Protein AF-A0A318U416-F1 (afdb_monomer_lite)

Sequence (179 aa):
MPEDRDRLELDLYCGEIAPDLIARGFDYAREMAQVWGLFPVFGQSRGIDRGEVLAPTVARGSERLVRIGAWRFGTRLVVLRADYAKDHATWAEPMLAGIFGTLAAQDVAADPVRTALASWPLATDGTALSGDLPKNWQLHSADAAPGAAAAIRLFTDRNDPDGNSAVTVVWRRTDPVEA

Secondary structure (DSSP, 8-state):
--GGGGTEEEEEEEEE--TTSPPPHHHHHHHHHHHTT---SEEEEETTTEEEEEEEEEETTEEEEEEEEEEEETTEEEEEEEEEEGGGHHHHHHHHHHHHHH------SS-HHHHTEEEEE--SSS---EEEEETTEEEEEEE--TT-SEEEEEEEETT-TT---EEEEEEE-------

Radius of gyration: 20.37 Å; chains: 1; bounding box: 46×48×62 Å

pLDDT: mean 83.0, std 11.13, range [51.06, 96.88]

Structure (mmCIF, N/CA/C/O backbone):
data_AF-A0A318U416-F1
#
_entry.id   AF-A0A318U416-F1
#
loop_
_atom_site.group_PDB
_atom_site.id
_atom_site.type_symbol
_atom_site.label_atom_id
_atom_site.label_alt_id
_atom_site.label_comp_id
_atom_site.label_asym_id
_atom_site.label_entity_id
_atom_site.label_seq_id
_atom_site.pdbx_PDB_ins_code
_atom_site.Cartn_x
_atom_site.Cartn_y
_atom_site.Cartn_z
_atom_site.occupancy
_atom_site.B_iso_or_equiv
_atom_site.auth_seq_id
_atom_site.auth_comp_id
_atom_site.auth_asym_id
_atom_site.auth_atom_id
_atom_site.pdbx_PDB_model_num
ATOM 1 N N . MET A 1 1 ? 16.302 -9.041 -31.068 1.00 51.06 1 MET A N 1
ATOM 2 C CA . MET A 1 1 ? 15.254 -8.624 -30.108 1.00 51.06 1 MET A CA 1
ATOM 3 C C . MET A 1 1 ? 14.876 -7.203 -30.486 1.00 51.06 1 MET A C 1
ATOM 5 O O . MET A 1 1 ? 15.809 -6.465 -30.772 1.00 51.06 1 MET A O 1
ATOM 9 N N . PRO A 1 2 ? 13.592 -6.825 -30.601 1.00 54.06 2 PRO A N 1
ATOM 10 C CA . PRO A 1 2 ? 13.249 -5.455 -30.977 1.00 54.06 2 PRO A CA 1
ATOM 11 C C . PRO A 1 2 ? 13.722 -4.493 -29.880 1.00 54.06 2 PRO A C 1
ATOM 13 O O . PRO A 1 2 ? 13.332 -4.668 -28.729 1.00 54.06 2 PRO A O 1
ATOM 16 N N . GLU A 1 3 ? 14.546 -3.505 -30.237 1.00 56.03 3 GLU A N 1
ATOM 17 C CA . GLU A 1 3 ? 15.127 -2.502 -29.322 1.00 56.03 3 GLU A CA 1
ATOM 18 C C . GLU A 1 3 ? 14.057 -1.705 -28.552 1.00 56.03 3 GLU A C 1
ATOM 20 O O . GLU A 1 3 ? 14.294 -1.241 -27.440 1.00 56.03 3 GLU A O 1
ATOM 25 N N . ASP A 1 4 ? 12.842 -1.600 -29.100 1.00 56.03 4 ASP A N 1
ATOM 26 C CA . ASP A 1 4 ? 11.721 -0.913 -28.453 1.00 56.03 4 ASP A CA 1
ATOM 27 C C . ASP A 1 4 ? 11.149 -1.674 -27.243 1.00 56.03 4 ASP A C 1
ATOM 29 O O . ASP A 1 4 ? 10.589 -1.043 -26.346 1.00 56.03 4 ASP A O 1
ATOM 33 N N . ARG A 1 5 ? 11.321 -3.007 -27.165 1.00 56.25 5 ARG A N 1
ATOM 34 C CA . ARG A 1 5 ? 10.859 -3.807 -26.012 1.00 56.25 5 ARG A CA 1
ATOM 35 C C . ARG A 1 5 ? 11.602 -3.431 -24.726 1.00 56.25 5 ARG A C 1
ATOM 37 O O . ARG A 1 5 ? 11.047 -3.570 -23.643 1.00 56.25 5 ARG A O 1
ATOM 44 N N . ASP A 1 6 ? 12.835 -2.943 -24.833 1.00 64.94 6 ASP A N 1
ATOM 45 C CA . ASP A 1 6 ? 13.669 -2.653 -23.664 1.00 64.94 6 ASP A CA 1
ATOM 46 C C . ASP A 1 6 ? 13.374 -1.276 -23.033 1.00 64.94 6 ASP A C 1
ATOM 48 O O . ASP A 1 6 ? 13.894 -0.966 -21.956 1.00 64.94 6 ASP A O 1
ATOM 52 N N . ARG A 1 7 ? 12.506 -0.456 -23.649 1.00 81.69 7 ARG A N 1
ATOM 53 C CA . ARG A 1 7 ? 12.228 0.918 -23.195 1.00 81.69 7 ARG A CA 1
ATOM 54 C C . ARG A 1 7 ? 11.198 1.005 -22.076 1.00 81.69 7 ARG A C 1
ATOM 56 O O . ARG A 1 7 ? 11.415 1.744 -21.119 1.00 81.69 7 ARG A O 1
ATOM 63 N N . LEU A 1 8 ? 10.098 0.265 -22.197 1.00 89.19 8 LEU A N 1
ATOM 64 C CA . LEU A 1 8 ? 9.011 0.222 -21.221 1.00 89.19 8 LEU A CA 1
ATOM 65 C C . LEU A 1 8 ? 8.268 -1.113 -21.321 1.00 89.19 8 LEU A C 1
ATOM 67 O O . LEU A 1 8 ? 7.824 -1.508 -22.396 1.00 89.19 8 LEU A O 1
ATOM 71 N N . GLU A 1 9 ? 8.071 -1.747 -20.175 1.00 91.19 9 GLU A N 1
ATOM 72 C CA . GLU A 1 9 ? 7.246 -2.932 -19.983 1.00 91.19 9 GLU A CA 1
ATOM 73 C C . GLU A 1 9 ? 6.130 -2.604 -18.985 1.00 91.19 9 GLU A C 1
ATOM 75 O O . GLU A 1 9 ? 6.357 -1.922 -17.983 1.00 91.19 9 GLU A O 1
ATOM 80 N N . LEU A 1 10 ? 4.909 -3.044 -19.294 1.00 92.56 10 LEU A N 1
ATOM 81 C CA . LEU A 1 10 ? 3.729 -2.870 -18.453 1.00 92.56 10 LEU A CA 1
ATOM 82 C C . LEU A 1 10 ? 3.128 -4.241 -18.161 1.00 92.56 10 LEU A C 1
ATOM 84 O O . LEU A 1 10 ? 2.697 -4.925 -19.087 1.00 92.56 10 LEU A O 1
ATOM 88 N N . ASP A 1 11 ? 3.024 -4.587 -16.883 1.00 93.81 11 ASP A N 1
ATOM 89 C CA . ASP A 1 11 ? 2.370 -5.807 -16.422 1.00 93.81 11 ASP A CA 1
ATOM 90 C C . ASP A 1 11 ? 1.149 -5.459 -15.569 1.00 93.81 11 ASP A C 1
ATOM 92 O O . ASP A 1 11 ? 1.245 -4.677 -14.619 1.00 93.81 11 ASP A O 1
ATOM 96 N N . LEU A 1 12 ? 0.008 -6.078 -15.872 1.00 93.62 12 LEU A N 1
ATOM 97 C CA . LEU A 1 12 ? -1.222 -5.933 -15.100 1.00 93.62 12 LEU A CA 1
ATOM 98 C C . LEU A 1 12 ? -1.540 -7.239 -14.371 1.00 93.62 12 LEU A C 1
ATOM 100 O O . LEU A 1 12 ? -1.716 -8.283 -14.998 1.00 93.62 12 LEU A O 1
ATOM 104 N N . TYR A 1 13 ? -1.678 -7.156 -13.054 1.00 93.69 13 TYR A N 1
ATOM 105 C CA . TYR A 1 13 ? -2.057 -8.263 -12.188 1.00 93.69 13 TYR A CA 1
ATOM 106 C C . TYR A 1 13 ? -3.410 -7.963 -11.552 1.00 93.69 13 TYR A C 1
ATOM 108 O O . TYR A 1 13 ? -3.639 -6.863 -11.049 1.00 93.69 13 TYR A O 1
ATOM 116 N N . CYS A 1 14 ? -4.299 -8.950 -11.545 1.00 92.25 14 CYS A N 1
ATOM 117 C CA . CYS A 1 14 ? -5.610 -8.854 -10.915 1.00 92.25 14 CYS A CA 1
ATOM 118 C C . CYS A 1 14 ? -5.774 -10.011 -9.931 1.00 92.25 14 CYS A C 1
ATOM 120 O O . CYS A 1 14 ? -5.449 -11.152 -10.258 1.00 92.25 14 CYS A O 1
ATOM 122 N N . GLY A 1 15 ? -6.301 -9.722 -8.747 1.00 89.25 15 GLY A N 1
ATOM 123 C CA . GLY A 1 15 ? -6.565 -10.713 -7.712 1.00 89.25 15 GLY A CA 1
ATOM 124 C C . GLY A 1 15 ? -7.760 -10.338 -6.846 1.00 89.25 15 GLY A C 1
ATOM 125 O O . GLY A 1 15 ? -8.359 -9.273 -7.008 1.00 89.25 15 GLY A O 1
ATOM 126 N N . GLU A 1 16 ? -8.096 -11.221 -5.913 1.00 87.75 16 GLU A N 1
ATOM 127 C CA . GLU A 1 16 ? -9.111 -10.982 -4.890 1.00 87.75 16 GLU A CA 1
ATOM 128 C C . GLU A 1 16 ? -8.469 -11.056 -3.504 1.00 87.75 16 GLU A C 1
ATOM 130 O O . GLU A 1 16 ? -7.601 -11.892 -3.253 1.00 87.75 16 GLU A O 1
ATOM 135 N N . ILE A 1 17 ? -8.877 -10.153 -2.616 1.00 80.75 17 ILE A N 1
ATOM 136 C CA . ILE A 1 17 ? -8.402 -10.056 -1.238 1.00 80.75 17 ILE A CA 1
ATOM 137 C C . ILE A 1 17 ? -9.503 -10.483 -0.271 1.00 80.75 17 ILE A C 1
ATOM 139 O O . ILE A 1 17 ? -10.686 -10.188 -0.470 1.00 80.75 17 ILE A O 1
ATOM 143 N N . ALA A 1 18 ? -9.101 -11.158 0.805 1.00 77.25 18 ALA A N 1
ATOM 144 C CA . ALA A 1 18 ? -9.997 -11.451 1.910 1.00 77.25 18 ALA A CA 1
ATOM 145 C C . ALA A 1 18 ? -10.402 -10.133 2.603 1.00 77.25 18 ALA A C 1
ATOM 147 O O . ALA A 1 18 ? -9.518 -9.345 2.949 1.00 77.25 18 ALA A O 1
ATOM 148 N N . PRO A 1 19 ? -11.703 -9.884 2.846 1.00 67.25 19 PRO A N 1
ATOM 149 C CA . PRO A 1 19 ? -12.165 -8.667 3.515 1.00 67.25 19 PRO A CA 1
ATOM 150 C C . PRO A 1 19 ? -11.616 -8.478 4.932 1.00 67.25 19 PRO A C 1
ATOM 152 O O . PRO A 1 19 ? -11.616 -7.360 5.418 1.00 67.25 19 PRO A O 1
ATOM 155 N N . ASP A 1 20 ? -11.145 -9.534 5.593 1.00 64.00 20 ASP A N 1
ATOM 156 C CA . ASP A 1 20 ? -10.585 -9.438 6.948 1.00 64.00 20 ASP A CA 1
ATOM 157 C C . ASP A 1 20 ? -9.084 -9.081 6.945 1.00 64.00 20 ASP A C 1
ATOM 159 O O . ASP A 1 20 ? -8.518 -8.760 7.987 1.00 64.00 20 ASP A O 1
ATOM 163 N N . LEU A 1 21 ? -8.435 -9.093 5.771 1.00 66.88 21 LEU A N 1
ATOM 164 C CA . LEU A 1 21 ? -7.002 -8.829 5.571 1.00 66.88 21 LEU A CA 1
ATOM 165 C C . LEU A 1 21 ? -6.793 -7.646 4.615 1.00 66.88 21 LEU A C 1
ATOM 167 O O . LEU A 1 21 ? -6.125 -7.741 3.579 1.00 66.88 21 LEU A O 1
ATOM 171 N N . ILE A 1 22 ? -7.412 -6.517 4.948 1.00 72.06 22 ILE A N 1
ATOM 172 C CA . ILE A 1 22 ? -7.324 -5.299 4.144 1.00 72.06 22 ILE A CA 1
ATOM 173 C C . ILE A 1 22 ? -6.054 -4.534 4.502 1.00 72.06 22 ILE A C 1
ATOM 175 O O . ILE A 1 22 ? -5.895 -4.052 5.624 1.00 72.06 22 ILE A O 1
ATOM 179 N N . ALA A 1 23 ? -5.202 -4.334 3.505 1.00 77.50 23 ALA A N 1
ATOM 180 C CA . ALA A 1 23 ? -4.138 -3.342 3.542 1.00 77.50 23 ALA A CA 1
ATOM 181 C C . ALA A 1 23 ? -4.554 -2.107 2.723 1.00 77.50 23 ALA A C 1
ATOM 183 O O . ALA A 1 23 ? -5.496 -2.159 1.925 1.00 77.50 23 ALA A O 1
ATOM 184 N N . ARG A 1 24 ? -3.871 -0.969 2.893 1.00 83.06 24 ARG A N 1
ATOM 185 C CA . ARG A 1 24 ? -4.103 0.177 1.997 1.00 83.06 24 ARG A CA 1
ATOM 186 C C . ARG A 1 24 ? -3.514 -0.135 0.625 1.00 83.06 24 ARG A C 1
ATOM 188 O O . ARG A 1 24 ? -2.547 -0.887 0.525 1.00 83.06 24 ARG A O 1
ATOM 195 N N . GLY A 1 25 ? -4.007 0.517 -0.428 1.00 85.19 25 GLY A N 1
ATOM 196 C CA . GLY A 1 25 ? -3.429 0.402 -1.774 1.00 85.19 25 GLY A CA 1
ATOM 197 C C . GLY A 1 25 ? -1.906 0.607 -1.777 1.00 85.19 25 GLY A C 1
ATOM 198 O O . GLY A 1 25 ? -1.172 -0.156 -2.393 1.00 85.19 25 GLY A O 1
ATOM 199 N N . PHE A 1 26 ? -1.406 1.566 -0.993 1.00 90.00 26 PHE A N 1
ATOM 200 C CA . PHE A 1 26 ? 0.035 1.765 -0.811 1.00 90.00 26 PHE A CA 1
ATOM 201 C C . PHE A 1 26 ?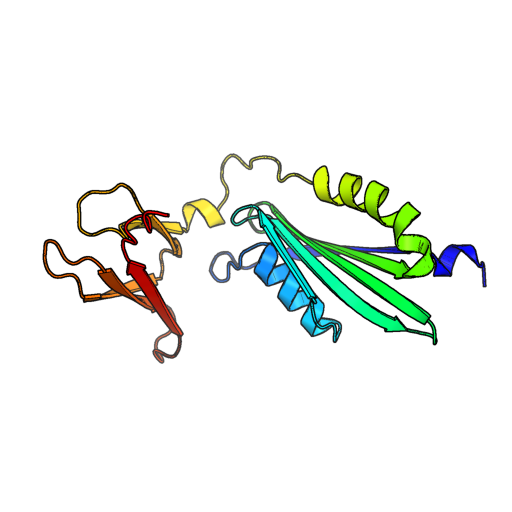 0.758 0.543 -0.228 1.00 90.00 26 PHE A C 1
ATOM 203 O O . PHE A 1 26 ? 1.837 0.183 -0.697 1.00 90.00 26 PHE A O 1
ATOM 210 N N . ASP A 1 27 ? 0.168 -0.099 0.779 1.00 90.00 27 ASP A N 1
ATOM 211 C CA . ASP A 1 27 ? 0.765 -1.251 1.446 1.00 90.00 27 ASP A CA 1
ATOM 212 C C . ASP A 1 27 ? 0.841 -2.450 0.482 1.00 90.00 27 ASP A C 1
ATOM 214 O O . ASP A 1 27 ? 1.876 -3.109 0.432 1.00 90.00 27 ASP A O 1
ATOM 218 N N . TYR A 1 28 ? -0.173 -2.656 -0.373 1.00 91.88 28 TYR A N 1
ATOM 219 C CA . TYR A 1 28 ? -0.115 -3.652 -1.454 1.00 91.88 28 TYR A CA 1
ATOM 220 C C . TYR A 1 28 ? 0.974 -3.340 -2.487 1.00 91.88 28 TYR A C 1
ATOM 222 O O . TYR A 1 28 ? 1.721 -4.232 -2.878 1.00 91.88 28 TYR A O 1
ATOM 230 N N . ALA A 1 29 ? 1.102 -2.082 -2.921 1.00 92.88 29 ALA A N 1
ATOM 231 C CA . ALA A 1 29 ? 2.149 -1.690 -3.867 1.00 92.88 29 ALA A CA 1
ATOM 232 C C . ALA A 1 29 ? 3.557 -1.933 -3.287 1.00 92.88 29 ALA A C 1
ATOM 234 O O . ALA A 1 29 ? 4.449 -2.416 -3.986 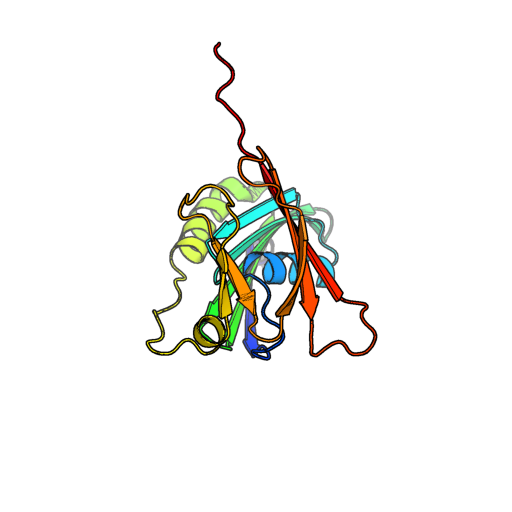1.00 92.88 29 ALA A O 1
ATOM 235 N N . ARG A 1 30 ? 3.742 -1.648 -1.991 1.00 94.06 30 ARG A N 1
ATOM 236 C CA . ARG A 1 30 ? 4.988 -1.915 -1.262 1.00 94.06 30 ARG A CA 1
ATOM 237 C C . ARG A 1 30 ? 5.265 -3.412 -1.111 1.00 94.06 30 ARG A C 1
ATOM 239 O O . ARG A 1 30 ? 6.402 -3.820 -1.317 1.00 94.06 30 ARG A O 1
ATOM 246 N N . GLU A 1 31 ? 4.255 -4.214 -0.785 1.00 92.50 31 GLU A N 1
ATOM 247 C CA . GLU A 1 31 ? 4.383 -5.674 -0.687 1.00 92.50 31 GLU A CA 1
ATOM 248 C C . GLU A 1 31 ? 4.812 -6.281 -2.028 1.00 92.50 31 GLU A C 1
ATOM 250 O O . GLU A 1 31 ? 5.764 -7.052 -2.100 1.00 92.50 31 GLU A O 1
ATOM 255 N N . MET A 1 32 ? 4.181 -5.861 -3.128 1.00 93.88 32 MET A N 1
ATOM 256 C CA . MET A 1 32 ? 4.554 -6.327 -4.467 1.00 93.88 32 MET A CA 1
ATOM 257 C C . MET A 1 32 ? 5.987 -5.934 -4.838 1.00 93.88 32 MET A C 1
ATOM 259 O O . MET A 1 32 ? 6.704 -6.728 -5.445 1.00 93.88 32 MET A O 1
ATOM 263 N N . ALA A 1 33 ? 6.448 -4.750 -4.421 1.00 94.88 33 ALA A N 1
ATOM 264 C CA . ALA A 1 33 ? 7.851 -4.379 -4.577 1.00 94.88 33 ALA A CA 1
ATOM 265 C C . ALA A 1 33 ? 8.780 -5.383 -3.874 1.00 94.88 33 ALA A C 1
ATOM 267 O O . ALA A 1 33 ? 9.753 -5.827 -4.481 1.00 94.88 33 ALA A O 1
ATOM 268 N N . GLN A 1 34 ? 8.455 -5.800 -2.646 1.00 93.69 34 GLN A N 1
ATOM 269 C CA . GLN A 1 34 ? 9.245 -6.791 -1.908 1.00 93.69 34 GLN A CA 1
ATOM 270 C C . GLN A 1 34 ? 9.242 -8.164 -2.585 1.00 93.69 34 GLN A C 1
ATOM 272 O O . GLN A 1 34 ? 10.307 -8.761 -2.734 1.00 93.69 34 GLN A O 1
ATOM 277 N N . VAL A 1 35 ? 8.081 -8.633 -3.060 1.00 93.31 35 VAL A N 1
ATOM 278 C CA . VAL A 1 35 ? 7.959 -9.890 -3.826 1.00 93.31 35 VAL A CA 1
ATOM 279 C C . VAL A 1 35 ? 8.874 -9.887 -5.055 1.00 93.31 35 VAL A C 1
ATOM 281 O O . VAL A 1 35 ? 9.449 -10.916 -5.408 1.00 93.31 35 VAL A O 1
ATOM 284 N N . TRP A 1 36 ? 9.064 -8.726 -5.684 1.00 93.00 36 TRP A N 1
ATOM 285 C CA . TRP A 1 36 ? 9.965 -8.552 -6.825 1.00 93.00 36 TRP A CA 1
ATOM 286 C C . TRP A 1 36 ? 11.405 -8.164 -6.453 1.00 93.00 36 TRP A C 1
ATOM 288 O O . TRP A 1 36 ? 12.199 -7.863 -7.343 1.00 93.00 36 TRP A O 1
ATOM 298 N N . GLY A 1 37 ? 11.769 -8.179 -5.167 1.00 94.12 37 GLY A N 1
ATOM 299 C CA . GLY A 1 37 ? 13.120 -7.846 -4.703 1.00 94.12 37 GLY A CA 1
ATOM 300 C C . GLY A 1 37 ? 13.501 -6.377 -4.909 1.00 94.12 37 GLY A C 1
ATOM 301 O O . GLY A 1 37 ? 14.677 -6.055 -5.073 1.00 94.12 37 GLY A O 1
ATOM 302 N N . LEU A 1 38 ? 12.511 -5.486 -4.942 1.00 95.19 38 LEU A N 1
ATOM 303 C CA . LEU A 1 38 ? 12.676 -4.053 -5.149 1.00 95.19 38 LEU A CA 1
ATOM 304 C C . LEU A 1 38 ? 12.630 -3.306 -3.814 1.00 95.19 38 LEU A C 1
ATOM 306 O O . LEU A 1 38 ? 11.866 -3.649 -2.911 1.00 95.19 38 LEU A O 1
ATOM 310 N N . PHE A 1 39 ? 13.403 -2.224 -3.723 1.00 94.25 39 PHE A N 1
ATOM 311 C CA . PHE A 1 39 ? 13.449 -1.346 -2.555 1.00 94.25 39 PHE A CA 1
ATOM 312 C C . PHE A 1 39 ? 12.905 0.039 -2.932 1.00 94.25 39 PHE A C 1
ATOM 314 O O . PHE A 1 39 ? 13.617 0.823 -3.566 1.00 94.25 39 PHE A O 1
ATOM 321 N N . PRO A 1 40 ? 11.638 0.350 -2.595 1.00 94.94 40 PRO A N 1
ATOM 322 C CA . PRO A 1 40 ? 11.040 1.640 -2.912 1.00 94.94 40 PRO A CA 1
ATOM 323 C C . PRO A 1 40 ? 11.813 2.820 -2.321 1.00 94.94 40 PRO A C 1
ATOM 325 O O . PRO A 1 40 ? 12.112 2.840 -1.129 1.00 94.94 40 PRO A O 1
ATOM 328 N N . VAL A 1 41 ? 12.071 3.831 -3.149 1.00 94.69 41 VAL A N 1
ATOM 329 C CA . VAL A 1 41 ? 12.666 5.118 -2.734 1.00 94.69 41 VAL A CA 1
ATOM 330 C C . VAL A 1 41 ? 11.618 6.217 -2.598 1.00 94.69 41 VAL A C 1
ATOM 332 O O . VAL A 1 41 ? 11.857 7.235 -1.955 1.00 94.69 41 VAL A O 1
ATOM 335 N N . PHE A 1 42 ? 10.449 6.012 -3.200 1.00 92.94 42 PHE A N 1
ATOM 336 C CA . PHE A 1 42 ? 9.315 6.914 -3.106 1.00 92.94 42 PHE A CA 1
ATOM 337 C C . PHE A 1 42 ? 8.018 6.119 -2.992 1.00 92.94 42 PHE A C 1
ATOM 339 O O . PHE A 1 42 ? 7.891 5.010 -3.517 1.00 92.94 42 PHE A O 1
ATOM 346 N N . GLY A 1 43 ? 7.050 6.713 -2.301 1.00 91.62 43 GLY A N 1
ATOM 347 C CA . GLY A 1 43 ? 5.761 6.117 -2.026 1.00 91.62 43 GLY A CA 1
ATOM 348 C C . GLY A 1 43 ? 4.688 7.178 -1.847 1.00 91.62 43 GLY A C 1
ATOM 349 O O . GLY A 1 43 ? 4.904 8.162 -1.142 1.00 91.62 43 GLY A O 1
ATOM 350 N N . GLN A 1 44 ? 3.525 6.969 -2.455 1.00 89.75 44 GLN A N 1
ATOM 351 C CA . GLN A 1 44 ? 2.365 7.830 -2.269 1.00 89.75 44 GLN A CA 1
ATOM 352 C C . GLN A 1 44 ? 1.120 6.988 -1.996 1.00 89.75 44 GLN A C 1
ATOM 354 O O . GLN A 1 44 ? 0.799 6.061 -2.735 1.00 89.75 44 GLN A O 1
ATOM 359 N N . SER A 1 45 ? 0.383 7.357 -0.950 1.00 88.31 45 SER A N 1
ATOM 360 C CA . SER A 1 45 ? -0.953 6.831 -0.676 1.00 88.31 45 SER A CA 1
ATOM 361 C C . SER A 1 45 ? -2.019 7.838 -1.105 1.00 88.31 45 SER A C 1
ATOM 363 O O . SER A 1 45 ? -1.835 9.048 -0.956 1.00 88.31 45 SER A O 1
ATOM 365 N N . ARG A 1 46 ? -3.140 7.346 -1.634 1.00 84.75 46 ARG A N 1
ATOM 366 C CA . ARG A 1 46 ? -4.329 8.129 -1.992 1.00 84.75 46 ARG A CA 1
ATOM 367 C C . ARG A 1 46 ? -5.558 7.448 -1.393 1.00 84.75 46 ARG A C 1
ATOM 369 O O . ARG A 1 46 ? -6.280 6.717 -2.067 1.00 84.75 46 ARG A O 1
ATOM 376 N N . GLY A 1 47 ? -5.767 7.689 -0.101 1.00 80.25 47 GLY A N 1
ATOM 377 C CA . GLY A 1 47 ? -6.811 7.028 0.680 1.00 80.25 47 GLY A CA 1
ATOM 378 C C . GLY A 1 47 ? -6.492 5.558 0.962 1.00 80.25 47 GLY A C 1
ATOM 379 O O . GLY A 1 47 ? -5.336 5.141 0.947 1.00 80.25 47 GLY A O 1
ATOM 380 N N . ILE A 1 48 ? -7.528 4.771 1.248 1.00 80.50 48 ILE A N 1
ATOM 381 C CA . ILE A 1 48 ? -7.393 3.330 1.508 1.00 80.50 48 ILE A CA 1
ATOM 382 C C . ILE A 1 48 ? -7.256 2.511 0.218 1.00 80.50 48 ILE A C 1
ATOM 384 O O . ILE A 1 48 ? -6.605 1.472 0.219 1.00 80.50 48 ILE A O 1
ATOM 388 N N . ASP A 1 49 ? -7.804 2.993 -0.896 1.00 86.19 49 ASP A N 1
ATOM 389 C CA . ASP A 1 49 ? -7.984 2.167 -2.097 1.00 86.19 49 ASP A CA 1
ATOM 390 C C . ASP A 1 49 ? -6.793 2.178 -3.030 1.00 86.19 49 ASP A C 1
ATOM 392 O O . ASP A 1 49 ? -6.611 1.245 -3.805 1.00 86.19 49 ASP A O 1
ATOM 396 N N . ARG A 1 50 ? -5.989 3.237 -2.978 1.00 89.50 50 ARG A N 1
ATOM 397 C CA . ARG A 1 50 ? -4.963 3.477 -3.977 1.00 89.50 50 ARG A CA 1
ATOM 398 C C . ARG A 1 50 ? -3.647 3.850 -3.334 1.00 89.50 50 ARG A C 1
ATOM 400 O O . ARG A 1 50 ? -3.582 4.677 -2.428 1.00 89.50 50 ARG A O 1
ATOM 407 N N . GLY A 1 51 ? -2.579 3.306 -3.887 1.00 91.94 51 GLY A N 1
ATOM 408 C CA . GLY A 1 51 ? -1.245 3.813 -3.640 1.00 91.94 51 GLY A CA 1
ATOM 409 C C . GLY A 1 51 ? -0.274 3.364 -4.709 1.00 91.94 51 GLY A C 1
ATOM 410 O O . GLY A 1 51 ? -0.586 2.524 -5.550 1.00 91.94 51 GLY A O 1
ATOM 411 N N . GLU A 1 52 ? 0.893 3.980 -4.689 1.00 94.75 52 GLU A N 1
ATOM 412 C CA . GLU A 1 52 ? 1.957 3.691 -5.628 1.00 94.75 52 GLU A CA 1
ATOM 413 C C . GLU A 1 52 ? 3.322 3.802 -4.963 1.00 94.75 52 GLU A C 1
ATOM 415 O O . GLU A 1 52 ? 3.512 4.553 -4.003 1.00 94.75 52 GLU A O 1
ATOM 420 N N . VAL A 1 53 ? 4.272 3.052 -5.501 1.00 96.44 53 VAL A N 1
ATOM 421 C CA . VAL A 1 53 ? 5.684 3.106 -5.139 1.00 96.44 53 VAL A CA 1
ATOM 422 C C . VAL A 1 53 ? 6.535 3.252 -6.390 1.00 96.44 53 VAL A C 1
ATOM 424 O O . VAL A 1 53 ? 6.147 2.818 -7.476 1.00 96.44 53 VAL A O 1
ATOM 427 N N . LEU A 1 54 ? 7.711 3.845 -6.219 1.00 96.44 54 LEU A N 1
ATOM 428 C CA . LEU A 1 54 ? 8.756 3.906 -7.231 1.00 96.44 54 LEU A CA 1
ATOM 429 C C . LEU A 1 54 ? 10.035 3.320 -6.638 1.00 96.44 54 LEU A C 1
ATOM 431 O O . LEU A 1 54 ? 10.464 3.723 -5.553 1.00 96.44 54 LEU A O 1
ATOM 435 N N . ALA A 1 55 ? 10.641 2.380 -7.352 1.00 96.88 55 ALA A N 1
ATOM 436 C CA . ALA A 1 55 ? 11.865 1.709 -6.949 1.00 96.88 55 ALA A CA 1
ATOM 437 C C . ALA A 1 55 ? 12.874 1.700 -8.108 1.00 96.88 55 ALA A C 1
ATOM 439 O O . ALA A 1 55 ? 12.513 1.317 -9.223 1.00 96.88 55 ALA A O 1
ATOM 440 N N . PRO A 1 56 ? 14.136 2.098 -7.885 1.00 95.62 56 PRO A N 1
ATOM 441 C CA . PRO A 1 56 ? 15.200 1.852 -8.842 1.00 95.62 56 PRO A CA 1
ATOM 442 C C . PRO A 1 56 ? 15.591 0.372 -8.827 1.00 95.62 56 PRO A C 1
ATOM 444 O O . PRO A 1 56 ? 15.518 -0.299 -7.798 1.00 95.62 56 PRO A O 1
ATOM 447 N N . THR A 1 57 ? 16.046 -0.130 -9.967 1.00 94.69 57 THR A N 1
ATOM 448 C CA . THR A 1 57 ? 16.626 -1.468 -10.086 1.00 94.69 57 THR A CA 1
ATOM 449 C C . THR A 1 57 ? 17.711 -1.490 -11.156 1.00 94.69 57 THR A C 1
ATOM 451 O O . THR A 1 57 ? 17.848 -0.556 -11.950 1.00 94.69 57 THR A O 1
ATOM 454 N N . VAL A 1 58 ? 18.495 -2.563 -11.176 1.00 90.25 58 VAL A N 1
ATOM 455 C CA . VAL A 1 58 ? 19.441 -2.853 -12.251 1.00 90.25 58 VAL A CA 1
ATOM 456 C C . VAL A 1 58 ? 19.035 -4.181 -12.860 1.00 90.25 58 VAL A C 1
ATOM 458 O O . VAL A 1 58 ? 19.090 -5.216 -12.198 1.00 90.25 58 VAL A O 1
ATOM 461 N N . ALA A 1 59 ? 18.638 -4.167 -14.128 1.00 83.69 59 ALA A N 1
ATOM 462 C CA . ALA A 1 59 ? 18.312 -5.387 -14.851 1.00 83.69 59 ALA A CA 1
ATOM 463 C C . ALA A 1 59 ? 19.004 -5.379 -16.207 1.00 83.69 59 ALA A C 1
ATOM 465 O O . ALA A 1 59 ? 19.051 -4.358 -16.886 1.00 83.69 59 ALA A O 1
ATOM 466 N N . ARG A 1 60 ? 19.560 -6.532 -16.599 1.00 77.06 60 ARG A N 1
ATOM 467 C CA . ARG A 1 60 ? 20.258 -6.710 -17.887 1.00 77.06 60 ARG A CA 1
ATOM 468 C C . ARG A 1 60 ? 21.369 -5.671 -18.136 1.00 77.06 60 ARG A C 1
ATOM 470 O O . ARG A 1 60 ? 21.634 -5.311 -19.275 1.00 77.06 60 ARG A O 1
ATOM 477 N N . GLY A 1 61 ? 22.024 -5.208 -17.068 1.00 81.44 61 GLY A N 1
ATOM 478 C CA . GLY A 1 61 ? 23.133 -4.254 -17.147 1.00 81.44 61 GLY A CA 1
ATOM 479 C C . GLY A 1 61 ? 22.732 -2.788 -17.346 1.00 81.44 61 GLY A C 1
ATOM 480 O O . GLY A 1 61 ? 23.621 -1.971 -17.564 1.00 81.44 61 GLY A O 1
ATOM 481 N N . SER A 1 62 ? 21.444 -2.436 -17.255 1.00 86.19 62 SER A N 1
ATOM 482 C CA . SER A 1 62 ? 20.976 -1.046 -17.327 1.00 86.19 62 SER A CA 1
ATOM 483 C C . SER A 1 62 ? 20.257 -0.605 -16.052 1.00 86.19 62 SER A C 1
ATOM 485 O O . SER A 1 62 ? 19.620 -1.409 -15.363 1.00 86.19 62 SER A O 1
ATOM 487 N N . GLU A 1 63 ? 20.377 0.687 -15.728 1.00 93.50 63 GLU A N 1
ATOM 488 C CA . GLU A 1 63 ? 19.594 1.318 -14.664 1.00 93.50 63 GLU A CA 1
ATOM 489 C C . GLU A 1 63 ? 18.141 1.469 -15.112 1.00 93.50 63 GLU A C 1
ATOM 491 O O . GLU A 1 63 ? 17.845 2.024 -16.176 1.00 93.50 63 GLU A O 1
ATOM 496 N N . ARG A 1 64 ? 17.224 0.996 -14.275 1.00 94.56 64 ARG A N 1
ATOM 497 C CA . ARG A 1 64 ? 15.794 0.992 -14.559 1.00 94.56 64 ARG A CA 1
ATOM 498 C C . ARG A 1 64 ? 15.015 1.542 -13.381 1.00 94.56 64 ARG A C 1
ATOM 500 O O . ARG A 1 64 ? 15.481 1.541 -12.241 1.00 94.56 64 ARG A O 1
ATOM 507 N N . LEU A 1 65 ? 13.821 2.023 -13.675 1.00 95.31 65 LEU A N 1
ATOM 508 C CA . LEU A 1 65 ? 12.843 2.457 -12.697 1.00 95.31 65 LEU A CA 1
ATOM 509 C C . LEU A 1 65 ? 11.626 1.549 -12.810 1.00 95.31 65 LEU A C 1
ATOM 511 O O . LEU A 1 65 ? 11.157 1.246 -13.906 1.00 95.31 65 LEU A O 1
ATOM 515 N N . VAL A 1 66 ? 11.130 1.114 -11.657 1.00 96.38 66 VAL A N 1
ATOM 516 C CA . VAL A 1 66 ? 9.917 0.319 -11.544 1.00 96.38 66 VAL A CA 1
ATOM 517 C C . VAL A 1 66 ? 8.902 1.105 -10.735 1.00 96.38 66 VAL A C 1
ATOM 519 O O . VAL A 1 66 ? 9.109 1.374 -9.550 1.00 96.38 66 VAL A O 1
ATOM 522 N N . ARG A 1 67 ? 7.792 1.464 -11.374 1.00 96.00 67 ARG A N 1
ATOM 523 C CA . ARG A 1 67 ? 6.637 2.085 -10.732 1.00 96.00 67 ARG A CA 1
ATOM 524 C C . ARG A 1 67 ? 5.555 1.034 -10.548 1.00 96.00 67 ARG A C 1
ATOM 526 O O . ARG A 1 67 ? 5.161 0.376 -11.506 1.00 96.00 67 ARG A O 1
ATOM 533 N N . ILE A 1 68 ? 5.072 0.874 -9.325 1.00 96.81 68 ILE A N 1
ATOM 534 C CA . ILE A 1 68 ? 4.040 -0.110 -8.992 1.00 96.81 68 ILE A CA 1
ATOM 535 C C . ILE A 1 68 ? 2.863 0.643 -8.413 1.00 96.81 68 ILE A C 1
ATOM 537 O O . ILE A 1 68 ? 3.017 1.379 -7.444 1.00 96.81 68 ILE A O 1
ATOM 541 N N . GLY A 1 69 ? 1.699 0.477 -9.019 1.00 95.12 69 GLY A N 1
ATOM 542 C CA . GLY A 1 69 ? 0.449 1.072 -8.575 1.00 95.12 69 GLY A CA 1
ATOM 543 C C . GLY A 1 69 ? -0.491 -0.039 -8.176 1.00 95.12 69 GLY A C 1
ATOM 544 O O . GLY A 1 69 ? -0.551 -1.058 -8.857 1.00 95.12 69 GLY A O 1
ATOM 545 N N . ALA A 1 70 ? -1.213 0.151 -7.082 1.00 93.50 70 ALA A N 1
ATOM 546 C CA . ALA A 1 70 ? -2.230 -0.782 -6.642 1.00 93.50 70 ALA A CA 1
ATOM 547 C C . ALA A 1 70 ? -3.545 -0.044 -6.395 1.00 93.50 70 ALA A C 1
ATOM 549 O O . ALA A 1 70 ? -3.564 1.044 -5.809 1.00 93.50 70 ALA A O 1
ATOM 550 N N . TRP A 1 71 ? -4.634 -0.661 -6.848 1.00 91.75 71 TRP A N 1
ATOM 551 C CA . TRP A 1 71 ? -5.997 -0.162 -6.739 1.00 91.75 71 TRP A CA 1
ATOM 552 C C . TRP A 1 71 ? -6.914 -1.258 -6.232 1.00 91.75 71 TRP A C 1
ATOM 554 O O . TRP A 1 71 ? -6.975 -2.354 -6.791 1.00 91.75 71 TRP A O 1
ATOM 564 N N . ARG A 1 72 ? -7.663 -0.933 -5.189 1.00 87.94 72 ARG A N 1
ATOM 565 C CA . ARG A 1 72 ? -8.692 -1.784 -4.618 1.00 87.94 72 ARG A CA 1
ATOM 566 C C . ARG A 1 72 ? -10.064 -1.364 -5.140 1.00 87.94 72 ARG A C 1
ATOM 568 O O . ARG A 1 72 ? -10.417 -0.190 -5.110 1.00 87.94 72 ARG A O 1
ATOM 575 N N . PHE A 1 73 ? -10.847 -2.345 -5.569 1.00 84.81 73 PHE A N 1
ATOM 576 C CA . PHE A 1 73 ? -12.228 -2.201 -6.019 1.00 84.81 73 PHE A CA 1
ATOM 577 C C . PHE A 1 73 ? -13.090 -3.197 -5.232 1.00 84.81 73 PHE A C 1
ATOM 579 O O . PHE A 1 73 ? -13.292 -4.338 -5.656 1.00 84.81 73 PHE A O 1
ATOM 586 N N . GLY A 1 74 ? -13.546 -2.808 -4.039 1.00 81.88 74 GLY A N 1
ATOM 587 C CA . GLY A 1 74 ? -14.180 -3.753 -3.117 1.00 81.88 74 GLY A CA 1
ATOM 588 C C . GLY A 1 74 ? -13.180 -4.815 -2.652 1.00 81.88 74 GLY A C 1
ATOM 589 O O . GLY A 1 74 ? -12.163 -4.486 -2.042 1.00 81.88 74 GLY A O 1
ATOM 590 N N . THR A 1 75 ? -13.443 -6.081 -2.967 1.00 83.56 75 THR A N 1
ATOM 591 C CA . THR A 1 75 ? -12.523 -7.203 -2.708 1.00 83.56 75 THR A CA 1
ATOM 592 C C . THR A 1 75 ? -11.546 -7.466 -3.848 1.00 83.56 75 THR A C 1
ATOM 594 O O . THR A 1 75 ? -10.693 -8.335 -3.720 1.00 83.56 75 THR A O 1
ATOM 597 N N . ARG A 1 76 ? -11.641 -6.756 -4.975 1.00 87.69 76 ARG A N 1
ATOM 598 C CA . ARG A 1 76 ? -10.707 -6.935 -6.091 1.00 87.69 76 ARG A CA 1
ATOM 599 C C . ARG A 1 76 ? -9.496 -6.037 -5.914 1.00 87.69 76 ARG A C 1
ATOM 601 O O . ARG A 1 76 ? -9.639 -4.867 -5.564 1.00 87.69 76 ARG A O 1
ATOM 608 N N . LEU A 1 77 ? -8.321 -6.568 -6.211 1.00 90.19 77 LEU A N 1
ATOM 609 C CA . LEU A 1 77 ? -7.062 -5.842 -6.240 1.00 90.19 77 LEU A CA 1
ATOM 610 C C . LEU A 1 77 ? -6.521 -5.855 -7.668 1.00 90.19 77 LEU A C 1
ATOM 612 O O . LEU A 1 77 ? -6.419 -6.908 -8.291 1.00 90.19 77 LEU A O 1
ATOM 616 N N . VAL A 1 78 ? -6.162 -4.682 -8.171 1.00 92.56 78 VAL A N 1
ATOM 617 C CA . VAL A 1 78 ? -5.470 -4.503 -9.447 1.00 92.56 78 VAL A CA 1
ATOM 618 C C . VAL A 1 78 ? -4.108 -3.905 -9.151 1.00 92.56 78 VAL A C 1
ATOM 620 O O . VAL A 1 78 ? -4.024 -2.889 -8.464 1.00 92.56 78 VAL A O 1
ATOM 623 N N . VAL A 1 79 ? -3.049 -4.512 -9.673 1.00 94.62 79 VAL A N 1
ATOM 624 C CA . VAL A 1 79 ? -1.675 -4.024 -9.564 1.00 94.62 79 VAL A CA 1
ATOM 625 C C . VAL A 1 79 ? -1.127 -3.802 -10.966 1.00 94.62 79 VAL A C 1
ATOM 627 O O . VAL A 1 79 ? -1.119 -4.718 -11.783 1.00 94.62 79 VAL A O 1
ATOM 630 N N . LEU A 1 80 ? -0.653 -2.593 -11.243 1.00 95.44 80 LEU A N 1
ATOM 631 C CA . LEU A 1 80 ? 0.071 -2.259 -12.466 1.00 95.44 80 LEU A CA 1
ATOM 632 C C . LEU A 1 80 ? 1.540 -2.078 -12.116 1.00 95.44 80 LEU A C 1
ATOM 634 O O . LEU A 1 80 ? 1.883 -1.215 -11.308 1.00 95.44 80 LEU A O 1
ATOM 638 N N . ARG A 1 81 ? 2.404 -2.859 -12.753 1.00 96.00 81 ARG A N 1
ATOM 639 C CA . ARG A 1 81 ? 3.849 -2.668 -12.717 1.00 96.00 81 ARG A CA 1
ATOM 640 C C . ARG A 1 81 ? 4.285 -2.052 -14.038 1.00 96.00 81 ARG A C 1
ATOM 642 O O . ARG A 1 81 ? 3.978 -2.583 -15.097 1.00 96.00 81 ARG A O 1
ATOM 649 N N . ALA A 1 82 ? 5.012 -0.949 -13.962 1.00 95.62 82 ALA A N 1
ATOM 650 C CA . ALA A 1 82 ? 5.659 -0.311 -15.094 1.00 95.62 82 ALA A CA 1
ATOM 651 C C . ALA A 1 82 ? 7.168 -0.330 -14.882 1.00 95.62 82 ALA A C 1
ATOM 653 O O . ALA A 1 82 ? 7.650 0.214 -13.893 1.00 95.62 82 ALA A O 1
ATOM 654 N N . ASP A 1 83 ? 7.898 -0.949 -15.796 1.00 95.00 83 ASP A N 1
ATOM 655 C CA . ASP A 1 83 ? 9.343 -1.129 -15.729 1.00 95.00 83 ASP A CA 1
ATOM 656 C C . ASP A 1 83 ? 9.985 -0.481 -16.962 1.00 95.00 83 ASP A C 1
ATOM 658 O O . ASP A 1 83 ? 9.727 -0.888 -18.093 1.00 95.00 83 ASP A O 1
ATOM 662 N N . TYR A 1 84 ? 10.805 0.547 -16.768 1.00 93.88 84 TYR A N 1
ATOM 663 C CA . TYR A 1 84 ? 11.369 1.346 -17.858 1.00 93.88 84 TYR A CA 1
ATOM 664 C C . TYR A 1 84 ? 12.820 1.715 -17.600 1.00 93.88 84 TYR A C 1
ATOM 666 O O . TYR A 1 84 ? 13.280 1.814 -16.461 1.00 93.88 84 TYR A O 1
ATOM 674 N N . ALA A 1 85 ? 13.557 1.926 -18.686 1.00 92.69 85 ALA A N 1
ATOM 675 C CA . ALA A 1 85 ? 14.932 2.383 -18.598 1.00 92.69 85 ALA A CA 1
ATOM 676 C C . ALA A 1 85 ? 14.977 3.824 -18.062 1.00 92.69 85 ALA A C 1
ATOM 678 O O . ALA A 1 85 ? 14.156 4.675 -18.423 1.00 92.69 85 ALA A O 1
ATOM 679 N N . LYS A 1 86 ? 15.917 4.095 -17.152 1.00 92.19 86 LYS A N 1
ATOM 680 C CA . LYS A 1 86 ? 15.992 5.377 -16.436 1.00 92.19 86 LYS A CA 1
ATOM 681 C C . LYS A 1 86 ? 16.293 6.556 -17.368 1.00 92.19 86 LYS A C 1
ATOM 683 O O . LYS A 1 86 ? 15.803 7.658 -17.142 1.00 92.19 86 LYS A O 1
ATOM 688 N N . ASP A 1 87 ? 17.050 6.322 -18.433 1.00 91.69 87 ASP A N 1
ATOM 689 C CA . ASP A 1 87 ? 17.331 7.284 -19.506 1.00 91.69 87 ASP A CA 1
ATOM 690 C C . ASP A 1 87 ? 16.085 7.665 -20.327 1.00 91.69 87 ASP A C 1
ATOM 692 O O . ASP A 1 87 ? 16.042 8.733 -20.939 1.00 91.69 87 ASP A O 1
ATOM 696 N N . HIS A 1 88 ? 15.034 6.847 -20.284 1.00 90.06 88 HIS A N 1
ATOM 697 C CA . HIS A 1 88 ? 13.744 7.110 -20.921 1.00 90.06 88 HIS A CA 1
ATOM 698 C C . HIS A 1 88 ? 12.675 7.671 -19.969 1.00 90.06 88 HIS A C 1
ATOM 700 O O . HIS A 1 88 ? 11.535 7.891 -20.391 1.00 90.06 88 HIS A O 1
ATOM 706 N N . ALA A 1 89 ? 13.021 7.975 -18.712 1.00 90.31 89 ALA A N 1
ATOM 707 C CA . ALA A 1 89 ? 12.072 8.462 -17.708 1.00 90.31 89 ALA A CA 1
ATOM 708 C C . ALA A 1 89 ? 11.320 9.733 -18.146 1.00 90.31 89 ALA A C 1
ATOM 710 O O . ALA A 1 89 ? 10.112 9.824 -17.952 1.00 90.31 89 ALA A O 1
ATOM 711 N N . THR A 1 90 ? 11.989 10.684 -18.809 1.00 90.12 90 THR A N 1
ATOM 712 C CA . THR A 1 90 ? 11.367 11.939 -19.280 1.00 90.12 90 THR A CA 1
ATOM 713 C C . THR A 1 90 ? 10.193 11.704 -20.234 1.00 90.12 90 THR A C 1
ATOM 715 O O . THR A 1 90 ? 9.246 12.486 -20.256 1.00 90.12 90 THR A O 1
ATOM 718 N N . TRP A 1 91 ? 10.243 10.625 -21.018 1.00 91.06 91 TRP A N 1
ATOM 719 C CA . TRP A 1 91 ? 9.160 10.227 -21.916 1.00 91.06 91 TRP A CA 1
ATOM 720 C C . TRP A 1 91 ? 8.126 9.335 -21.214 1.00 91.06 91 TRP A C 1
ATOM 722 O O . TRP A 1 91 ? 6.924 9.545 -21.380 1.00 91.06 91 TRP A O 1
ATOM 732 N N . ALA A 1 92 ? 8.578 8.361 -20.418 1.00 91.38 92 ALA A N 1
ATOM 733 C CA . ALA A 1 92 ? 7.700 7.378 -19.789 1.00 91.38 92 ALA A CA 1
ATOM 734 C C . ALA A 1 92 ? 6.838 7.985 -18.668 1.00 91.38 92 ALA A C 1
ATOM 736 O O . ALA A 1 92 ? 5.637 7.726 -18.604 1.00 91.38 92 ALA A O 1
ATOM 737 N N . GLU A 1 93 ? 7.414 8.821 -17.801 1.00 91.31 93 GLU A N 1
ATOM 738 C CA . GLU A 1 93 ? 6.753 9.311 -16.583 1.00 91.31 93 GLU A CA 1
ATOM 739 C C . GLU A 1 93 ? 5.478 10.125 -16.842 1.00 91.31 93 GLU A C 1
ATOM 741 O O . GLU A 1 93 ? 4.482 9.857 -16.169 1.00 91.31 93 GLU A O 1
ATOM 746 N N . PRO A 1 94 ? 5.415 11.065 -17.809 1.00 91.44 94 PRO A N 1
ATOM 747 C CA . PRO A 1 94 ? 4.166 11.770 -18.108 1.00 91.44 94 PRO A CA 1
ATOM 748 C C . PRO A 1 94 ? 3.036 10.830 -18.548 1.00 91.44 94 PRO A C 1
ATOM 750 O O . PRO A 1 94 ? 1.889 10.988 -18.126 1.00 91.44 94 PRO A O 1
ATOM 753 N N . MET A 1 95 ? 3.354 9.821 -19.362 1.00 90.69 95 MET A N 1
ATOM 754 C CA . MET A 1 95 ? 2.381 8.828 -19.820 1.00 90.69 95 MET A CA 1
ATOM 755 C C . MET A 1 95 ? 1.930 7.919 -18.671 1.00 90.69 95 MET A C 1
ATOM 757 O O . MET A 1 95 ? 0.730 7.706 -18.486 1.00 90.69 95 MET A O 1
ATOM 761 N N . LEU A 1 96 ? 2.873 7.426 -17.862 1.00 92.31 96 LEU A N 1
ATOM 762 C CA . LEU A 1 96 ? 2.579 6.615 -16.681 1.00 92.31 96 LEU A CA 1
ATOM 763 C C . LEU A 1 96 ? 1.765 7.401 -15.653 1.00 92.31 96 LEU A C 1
ATOM 765 O O . LEU A 1 96 ? 0.810 6.867 -15.102 1.00 92.31 96 LEU A O 1
ATOM 769 N N . ALA A 1 97 ? 2.063 8.683 -15.442 1.00 88.50 97 ALA A N 1
ATOM 770 C CA . ALA A 1 97 ? 1.266 9.552 -14.585 1.00 88.50 97 ALA A CA 1
ATOM 771 C C . ALA A 1 97 ? -0.184 9.666 -15.082 1.00 88.50 97 ALA A C 1
ATOM 773 O O . ALA A 1 97 ? -1.103 9.662 -14.262 1.00 88.50 97 ALA A O 1
ATOM 774 N N . GLY A 1 98 ? -0.402 9.698 -16.401 1.00 87.25 98 GLY A N 1
ATOM 775 C CA . GLY A 1 98 ? -1.732 9.625 -17.006 1.00 87.25 98 GLY A CA 1
ATOM 776 C C . GLY A 1 98 ? -2.441 8.301 -16.713 1.00 87.25 98 GLY A C 1
ATOM 777 O O . GLY A 1 98 ? -3.563 8.307 -16.209 1.00 87.25 98 GLY A O 1
ATOM 778 N N . ILE A 1 99 ? -1.786 7.162 -16.955 1.00 87.50 99 ILE A N 1
ATOM 779 C CA . ILE A 1 99 ? -2.362 5.824 -16.717 1.00 87.50 99 ILE A CA 1
ATOM 780 C C . ILE A 1 99 ? -2.685 5.628 -15.234 1.00 87.50 99 ILE A C 1
ATOM 782 O O . ILE A 1 99 ? -3.819 5.331 -14.861 1.00 87.50 99 ILE A O 1
ATOM 786 N N . PHE A 1 100 ? -1.700 5.855 -14.367 1.00 85.62 100 PHE A N 1
ATOM 787 C CA . PHE A 1 100 ? -1.871 5.687 -12.933 1.00 85.62 100 PHE A CA 1
ATOM 788 C C . PHE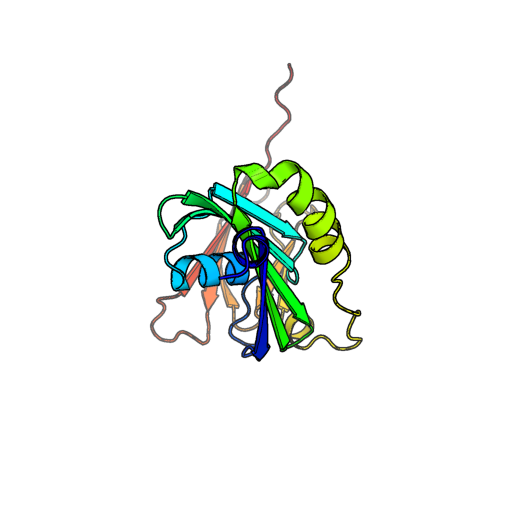 A 1 100 ? -2.889 6.696 -12.405 1.00 85.62 100 PHE A C 1
ATOM 790 O O . PHE A 1 100 ? -3.704 6.369 -11.549 1.00 85.62 100 PHE A O 1
ATOM 797 N N . GLY A 1 101 ? -2.859 7.934 -12.902 1.00 81.19 101 GLY A N 1
ATOM 798 C CA . GLY A 1 101 ? -3.780 9.013 -12.557 1.00 81.19 101 GLY A CA 1
ATOM 799 C C . GLY A 1 101 ? -5.238 8.699 -12.874 1.00 81.19 101 GLY A C 1
ATOM 800 O O . GLY A 1 101 ? -6.085 8.947 -12.019 1.00 81.19 101 GLY A O 1
ATOM 801 N N . THR A 1 102 ? -5.503 8.135 -14.054 1.00 80.62 102 THR A N 1
ATOM 802 C CA . THR A 1 102 ? -6.853 7.899 -14.595 1.00 80.62 102 THR A CA 1
ATOM 803 C C . THR A 1 102 ? -7.522 6.638 -14.072 1.00 80.62 102 THR A C 1
ATOM 805 O O . THR A 1 102 ? -8.752 6.582 -14.062 1.00 80.62 102 THR A O 1
ATOM 808 N N . LEU A 1 103 ? -6.759 5.649 -13.594 1.00 74.75 103 LEU A N 1
ATOM 809 C CA . LEU A 1 103 ? -7.354 4.489 -12.945 1.00 74.75 103 LEU A CA 1
ATOM 810 C C . LEU A 1 103 ? -7.955 4.922 -11.595 1.00 74.75 103 LEU A C 1
ATOM 812 O O . LEU A 1 103 ? -7.248 5.176 -10.611 1.00 74.75 103 LEU A O 1
ATOM 816 N N . ALA A 1 104 ? -9.276 5.055 -11.577 1.00 68.44 104 ALA A N 1
ATOM 817 C CA . ALA A 1 104 ? -10.070 5.352 -10.397 1.00 68.44 104 ALA A CA 1
ATOM 818 C C . ALA A 1 104 ? -10.987 4.166 -10.110 1.00 68.44 104 ALA A C 1
ATOM 820 O O . ALA A 1 104 ? -11.574 3.586 -11.028 1.00 68.44 104 ALA A O 1
ATOM 821 N N . ALA A 1 105 ? -11.115 3.818 -8.830 1.00 60.38 105 ALA A N 1
ATOM 822 C CA . ALA A 1 105 ? -12.171 2.923 -8.406 1.00 60.38 105 ALA A CA 1
ATOM 823 C C . ALA A 1 105 ? -13.514 3.556 -8.754 1.00 60.38 105 ALA A C 1
ATOM 825 O O . ALA A 1 105 ? -13.804 4.666 -8.316 1.00 60.38 105 ALA A O 1
ATOM 826 N N . GLN A 1 106 ? -14.310 2.882 -9.586 1.00 60.59 106 GLN A N 1
ATOM 827 C CA . GLN A 1 106 ? -15.726 3.210 -9.671 1.00 60.59 106 GLN A CA 1
ATOM 828 C C . GLN A 1 106 ? -16.281 3.028 -8.258 1.00 60.59 106 GLN A C 1
ATOM 830 O O . GLN A 1 106 ? -16.080 1.957 -7.680 1.00 60.59 106 GLN A O 1
ATOM 835 N N . ASP A 1 107 ? -16.907 4.066 -7.697 1.00 56.06 107 ASP A N 1
ATOM 836 C CA . ASP A 1 107 ? -17.524 3.993 -6.373 1.00 56.06 107 ASP A CA 1
ATOM 837 C C . ASP A 1 107 ? -18.538 2.850 -6.376 1.00 56.06 107 ASP A C 1
ATOM 839 O O . ASP A 1 107 ? -19.625 2.934 -6.953 1.00 56.06 107 ASP A O 1
ATOM 843 N N . VAL A 1 108 ? -18.150 1.730 -5.774 1.00 60.62 108 VAL A N 1
ATOM 844 C CA . VAL A 1 108 ? -19.039 0.591 -5.624 1.00 60.62 108 VAL A CA 1
ATOM 845 C C . VAL A 1 108 ? -20.012 0.976 -4.517 1.00 60.62 108 VAL A C 1
ATOM 847 O O . VAL A 1 108 ? -19.597 1.188 -3.380 1.00 60.62 108 VAL A O 1
ATOM 850 N N . ALA A 1 109 ? -21.305 1.067 -4.839 1.00 58.41 109 ALA A N 1
ATOM 851 C CA . ALA A 1 109 ? -22.352 1.499 -3.903 1.00 58.41 109 ALA A CA 1
ATOM 852 C C . ALA A 1 109 ? -22.391 0.688 -2.587 1.00 58.41 109 ALA A C 1
ATOM 854 O O . ALA A 1 109 ? -22.915 1.163 -1.583 1.00 58.41 109 ALA A O 1
ATOM 855 N N . ALA A 1 110 ? -21.814 -0.517 -2.581 1.00 67.88 110 ALA A N 1
ATOM 856 C CA . ALA A 1 110 ? -21.564 -1.317 -1.392 1.00 67.88 110 ALA A CA 1
ATOM 857 C C . ALA A 1 110 ? -20.131 -1.870 -1.430 1.00 67.88 110 ALA A C 1
ATOM 859 O O . ALA A 1 110 ? -19.889 -2.955 -1.954 1.00 67.88 110 ALA A O 1
ATOM 860 N N . ASP A 1 111 ? -19.169 -1.113 -0.899 1.00 75.56 111 ASP A N 1
ATOM 861 C CA . ASP A 1 111 ? -17.802 -1.594 -0.696 1.00 75.56 111 ASP A CA 1
ATOM 862 C C . ASP A 1 111 ? -17.725 -2.408 0.614 1.00 75.56 111 ASP A C 1
ATOM 864 O O . ASP A 1 111 ? -17.736 -1.812 1.699 1.00 75.56 111 ASP A O 1
ATOM 868 N N . PRO A 1 112 ? -17.632 -3.754 0.552 1.00 73.69 112 PRO A N 1
ATOM 869 C CA . PRO A 1 112 ? -17.673 -4.610 1.738 1.00 73.69 112 PRO A CA 1
ATOM 870 C C . PRO A 1 112 ? -16.554 -4.280 2.731 1.00 73.69 112 PRO A C 1
ATOM 872 O O . PRO A 1 112 ? -16.762 -4.337 3.940 1.00 73.69 112 PRO A O 1
ATOM 875 N N . VAL A 1 113 ? -15.400 -3.841 2.231 1.00 76.44 113 VAL A N 1
ATOM 876 C CA . VAL A 1 113 ? -14.254 -3.439 3.047 1.00 76.44 113 VAL A CA 1
ATOM 877 C C . VAL A 1 113 ? -14.574 -2.185 3.846 1.00 76.44 113 VAL A C 1
ATOM 879 O O . VAL A 1 113 ? -14.412 -2.181 5.061 1.00 76.44 113 VAL A O 1
ATOM 882 N N . ARG A 1 114 ? -15.102 -1.137 3.202 1.00 78.44 114 ARG A N 1
ATOM 883 C CA . ARG A 1 114 ? -15.498 0.092 3.910 1.00 78.44 114 ARG A CA 1
ATOM 884 C C . ARG A 1 114 ? -16.595 -0.184 4.929 1.00 78.44 114 ARG A C 1
ATOM 886 O O . ARG A 1 114 ? -16.551 0.362 6.026 1.00 78.44 114 ARG A O 1
ATOM 893 N N . THR A 1 115 ? -17.534 -1.079 4.617 1.00 77.94 115 THR A N 1
ATOM 894 C CA . THR A 1 115 ? -18.553 -1.498 5.592 1.00 77.94 115 THR A CA 1
ATOM 895 C C . THR A 1 115 ? -17.990 -2.328 6.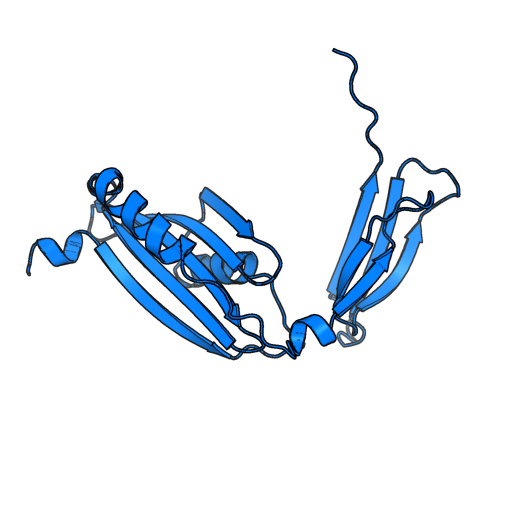745 1.00 77.94 115 THR A C 1
ATOM 897 O O . THR A 1 115 ? -18.632 -2.404 7.791 1.00 77.94 115 THR A O 1
ATOM 900 N N . ALA A 1 116 ? -16.818 -2.944 6.584 1.00 77.56 116 ALA A N 1
ATOM 901 C CA . ALA A 1 116 ? -16.125 -3.716 7.613 1.00 77.56 116 ALA A CA 1
ATOM 902 C C . ALA A 1 116 ? -15.204 -2.857 8.498 1.00 77.56 116 ALA A C 1
ATOM 904 O O . ALA A 1 116 ? -14.650 -3.374 9.468 1.00 77.56 116 ALA A O 1
ATOM 905 N N . LEU A 1 117 ? -15.076 -1.556 8.219 1.00 82.25 117 LEU A N 1
ATOM 906 C CA . LEU A 1 117 ? -14.361 -0.615 9.077 1.00 82.25 117 LEU A CA 1
ATOM 907 C C . LEU A 1 117 ? -15.279 -0.055 10.172 1.00 82.25 117 LEU A C 1
ATOM 909 O O . LEU A 1 117 ? -16.489 0.106 9.995 1.00 82.25 117 LEU A O 1
ATOM 913 N N . ALA A 1 118 ? -14.684 0.238 11.320 1.00 84.25 118 ALA A N 1
ATOM 914 C CA . ALA A 1 118 ? -15.263 1.015 12.400 1.00 84.25 118 ALA A CA 1
ATOM 915 C C . ALA A 1 118 ? -14.408 2.266 12.611 1.00 84.25 118 ALA A C 1
ATOM 917 O O . ALA A 1 118 ? -13.179 2.183 12.675 1.00 84.25 118 ALA A O 1
ATOM 918 N N . SER A 1 119 ? -15.069 3.414 12.730 1.00 86.88 119 SER A N 1
ATOM 919 C CA . SER A 1 119 ? -14.394 4.678 13.003 1.00 86.88 119 SER A CA 1
ATOM 920 C C . SER A 1 119 ? -14.202 4.861 14.503 1.00 86.88 119 SER A C 1
ATOM 922 O O . SER A 1 119 ? -15.147 4.718 15.284 1.00 86.88 119 SER A O 1
ATOM 924 N N . TRP A 1 120 ? -12.977 5.178 14.906 1.00 86.12 120 TRP A N 1
ATOM 925 C CA . TRP A 1 120 ? -12.583 5.356 16.296 1.00 86.12 120 TRP A CA 1
ATOM 926 C C . TRP A 1 120 ? -12.180 6.807 16.547 1.00 86.12 120 TRP A C 1
ATOM 928 O O . TRP A 1 120 ? -11.319 7.324 15.832 1.00 86.12 120 TRP A O 1
ATOM 938 N N . PRO A 1 121 ? -12.739 7.478 17.570 1.00 83.75 121 PRO A N 1
ATOM 939 C CA . PRO A 1 121 ? -12.278 8.808 17.942 1.00 83.75 121 PRO A CA 1
ATOM 940 C C . PRO A 1 121 ? -10.822 8.720 18.408 1.00 83.75 121 PRO A C 1
ATOM 942 O O . PRO A 1 121 ? -10.482 7.834 19.189 1.00 83.75 121 PRO A O 1
ATOM 945 N N . LEU A 1 122 ? -9.963 9.621 17.936 1.00 78.69 122 LEU A N 1
ATOM 946 C CA . LEU A 1 122 ? -8.549 9.674 18.318 1.00 78.69 122 LEU A CA 1
ATOM 947 C C . LEU A 1 122 ? -8.260 10.827 19.278 1.00 78.69 122 LEU A C 1
ATOM 949 O O . LEU A 1 122 ? -7.529 10.635 20.248 1.00 78.69 122 LEU A O 1
ATOM 953 N N . ALA A 1 123 ? -8.867 11.990 19.045 1.00 71.62 123 ALA A N 1
ATOM 954 C CA . ALA A 1 123 ? -8.724 13.144 19.925 1.00 71.62 123 ALA A CA 1
ATOM 955 C C . ALA A 1 123 ? -9.487 12.959 21.249 1.00 71.62 123 ALA A C 1
ATOM 957 O O . ALA A 1 123 ? -10.453 12.196 21.347 1.00 71.62 123 ALA A O 1
ATOM 958 N N . THR A 1 124 ? -9.027 13.662 22.281 1.00 67.38 124 THR A N 1
ATOM 959 C CA . THR A 1 124 ? -9.561 13.608 23.655 1.00 67.38 124 THR A CA 1
ATOM 960 C C . THR A 1 124 ? -10.238 14.908 24.081 1.00 67.38 124 THR A C 1
ATOM 962 O O . THR A 1 124 ? -10.873 14.956 25.130 1.00 67.38 124 THR A O 1
ATOM 965 N N . ASP A 1 125 ? -10.140 15.950 23.257 1.00 66.19 125 ASP A N 1
ATOM 966 C CA . ASP A 1 125 ? -10.573 17.324 23.525 1.00 66.19 125 ASP A CA 1
ATOM 967 C C . ASP A 1 125 ? -11.842 17.727 22.750 1.00 66.19 125 ASP A C 1
ATOM 969 O O . ASP A 1 125 ? -12.197 18.901 22.690 1.00 66.19 125 ASP A O 1
ATOM 973 N N . GLY A 1 126 ? -12.541 16.757 22.153 1.00 63.72 126 GLY A N 1
ATOM 974 C CA . GLY A 1 126 ? -13.745 17.003 21.357 1.00 63.72 126 GLY A CA 1
ATOM 975 C C . GLY A 1 126 ? -13.474 17.422 19.910 1.00 63.72 126 GLY A C 1
ATOM 976 O O . GLY A 1 126 ? -14.427 17.607 19.153 1.00 63.72 126 GLY A O 1
ATOM 977 N N . THR A 1 127 ? -12.209 17.515 19.486 1.00 68.50 127 THR A N 1
ATOM 978 C CA . THR A 1 127 ? -11.875 17.681 18.066 1.00 68.50 127 THR A CA 1
ATOM 979 C C . THR A 1 127 ? -12.324 16.445 17.279 1.00 68.50 127 THR A C 1
ATOM 981 O O . THR A 1 127 ? -12.121 15.313 17.716 1.00 68.50 127 THR A O 1
ATOM 984 N N . ALA A 1 128 ? -12.914 16.635 16.095 1.00 70.75 128 ALA A N 1
ATOM 985 C CA . ALA A 1 128 ? -13.419 15.550 15.246 1.00 70.75 128 ALA A CA 1
ATOM 986 C C . ALA A 1 128 ? -12.293 14.796 14.503 1.00 70.75 128 ALA A C 1
ATOM 988 O O . ALA A 1 128 ? -12.349 14.615 13.289 1.00 70.75 128 ALA A O 1
ATOM 989 N N . LEU A 1 129 ? -11.247 14.372 15.218 1.00 77.94 129 LEU A N 1
ATOM 990 C CA . LEU A 1 129 ? -10.228 13.486 14.666 1.00 77.94 129 LEU A CA 1
ATOM 991 C C . LEU A 1 129 ? -10.618 12.037 14.942 1.00 77.94 129 LEU A C 1
ATOM 993 O O . LEU A 1 129 ? -10.761 11.631 16.097 1.00 77.94 129 LEU A O 1
ATOM 997 N N . SER A 1 130 ? -10.743 11.256 13.877 1.00 83.75 130 SER A N 1
ATOM 998 C CA . SER A 1 130 ? -11.031 9.827 13.929 1.00 83.75 130 SER A CA 1
ATOM 999 C C . SER A 1 130 ? -10.065 9.046 13.044 1.00 83.75 130 SER A C 1
ATOM 1001 O O . SER A 1 130 ? -9.421 9.607 12.155 1.00 83.75 130 SER A O 1
ATOM 1003 N N . GLY A 1 131 ? -9.929 7.758 13.333 1.00 82.06 131 GLY A N 1
ATOM 1004 C CA . GLY A 1 131 ? -9.202 6.803 12.512 1.00 82.06 131 GLY A CA 1
ATOM 1005 C C . GLY A 1 131 ? -10.050 5.559 12.305 1.00 82.06 131 GLY A C 1
ATOM 1006 O O . GLY A 1 131 ? -10.736 5.116 13.224 1.00 82.06 131 GLY A O 1
ATOM 1007 N N . ASP A 1 132 ? -9.993 4.993 11.107 1.00 83.94 132 ASP A N 1
ATOM 1008 C CA . ASP A 1 132 ? -10.759 3.800 10.769 1.00 83.94 132 ASP A CA 1
ATOM 1009 C C . ASP A 1 132 ? -9.899 2.548 10.960 1.00 83.94 132 ASP A C 1
ATOM 1011 O O . ASP A 1 132 ? -8.780 2.464 10.451 1.00 83.94 132 ASP A O 1
ATOM 1015 N N . LEU A 1 133 ? -10.434 1.568 11.689 1.00 83.75 133 LEU A N 1
ATOM 1016 C CA . LEU A 1 133 ? -9.830 0.248 11.878 1.00 83.75 133 LEU A CA 1
ATOM 1017 C C . LEU A 1 133 ? -10.849 -0.843 11.524 1.00 83.75 133 LEU A C 1
ATOM 1019 O O . LEU A 1 133 ? -12.052 -0.610 11.663 1.00 83.75 133 LEU A O 1
ATOM 1023 N N . PRO A 1 134 ? -10.416 -2.040 11.096 1.00 83.31 134 PRO A N 1
ATOM 1024 C CA . PRO A 1 134 ? -11.335 -3.152 10.868 1.00 83.31 134 PRO A CA 1
ATOM 1025 C C . PRO A 1 134 ? -12.129 -3.515 12.136 1.00 83.31 134 PRO A C 1
ATOM 1027 O O . PRO A 1 134 ? -11.628 -3.402 13.254 1.00 83.31 134 PRO A O 1
ATOM 1030 N N . LYS A 1 135 ? -13.390 -3.939 11.985 1.00 85.88 135 LYS A N 1
ATOM 1031 C CA . LYS A 1 135 ? -14.330 -4.173 13.103 1.00 85.88 135 LYS A CA 1
ATOM 1032 C C . LYS A 1 135 ? -13.873 -5.224 14.121 1.00 85.88 135 LYS A C 1
ATOM 1034 O O . LYS A 1 135 ? -14.332 -5.194 15.264 1.00 85.88 135 LYS A O 1
ATOM 1039 N N . ASN A 1 136 ? -13.004 -6.153 13.730 1.00 84.25 136 ASN A N 1
ATOM 1040 C CA . ASN A 1 136 ? -12.388 -7.128 14.633 1.00 84.25 136 ASN A CA 1
ATOM 1041 C C . ASN A 1 136 ? -11.416 -6.477 15.628 1.00 84.25 136 ASN A C 1
ATOM 1043 O O . ASN A 1 136 ? -11.261 -6.996 16.734 1.00 84.25 136 ASN A O 1
ATOM 1047 N N . TRP A 1 137 ? -10.857 -5.306 15.316 1.00 88.69 137 TRP A N 1
ATOM 1048 C CA . TRP A 1 137 ? -10.023 -4.561 16.253 1.00 88.69 137 TRP A CA 1
ATOM 1049 C C . TRP A 1 137 ? -10.856 -4.016 17.409 1.00 88.69 137 TRP A C 1
ATOM 1051 O O . TRP A 1 137 ? -11.986 -3.546 17.239 1.00 88.69 137 TRP A O 1
ATOM 1061 N N . GLN A 1 138 ? -10.290 -4.083 18.606 1.00 89.56 138 GLN A N 1
ATOM 1062 C CA . GLN A 1 138 ? -10.894 -3.555 19.821 1.00 89.56 138 GLN A CA 1
ATOM 1063 C C . GLN A 1 138 ? -9.901 -2.677 20.565 1.00 89.56 138 GLN A C 1
ATOM 1065 O O . GLN A 1 138 ? -8.702 -2.951 20.579 1.00 89.56 138 GLN A O 1
ATOM 1070 N N . LEU A 1 139 ? -10.410 -1.623 21.201 1.00 88.88 139 LEU A N 1
ATOM 1071 C CA . LEU A 1 139 ? -9.611 -0.809 22.104 1.00 88.88 139 LEU A CA 1
ATOM 1072 C C . LEU A 1 139 ? -9.224 -1.661 23.319 1.00 88.88 139 LEU A C 1
ATOM 1074 O O . LEU A 1 139 ? -10.091 -2.084 24.080 1.00 88.88 139 LEU A O 1
ATOM 1078 N N . HIS A 1 140 ? -7.929 -1.909 23.484 1.00 87.56 140 HIS A N 1
ATOM 1079 C CA . HIS A 1 140 ? -7.380 -2.645 24.616 1.00 87.56 140 HIS A CA 1
ATOM 1080 C C . HIS A 1 140 ? -7.078 -1.708 25.786 1.00 87.56 140 HIS A C 1
ATOM 1082 O O . HIS A 1 140 ? -7.463 -1.971 26.923 1.00 87.56 140 HIS A O 1
ATOM 1088 N N . SER A 1 141 ? -6.416 -0.586 25.505 1.00 84.44 141 SER A N 1
ATOM 1089 C CA . SER A 1 141 ? -6.139 0.449 26.495 1.00 84.44 141 SER A CA 1
ATOM 1090 C C . SER A 1 141 ? -6.114 1.828 25.846 1.00 84.44 141 SER A C 1
ATOM 1092 O O . SER A 1 141 ? -5.855 1.981 24.651 1.00 84.44 141 SER A O 1
ATOM 1094 N N . ALA A 1 142 ? -6.412 2.847 26.643 1.00 83.19 142 ALA A N 1
ATOM 1095 C CA . ALA A 1 142 ? -6.256 4.236 26.256 1.00 83.19 142 ALA A CA 1
ATOM 1096 C C . ALA A 1 142 ? -5.637 4.999 27.424 1.00 83.19 142 ALA A C 1
ATOM 1098 O O . ALA A 1 142 ? -6.112 4.885 28.552 1.00 83.19 142 ALA A O 1
ATOM 1099 N N . ASP A 1 143 ? -4.599 5.773 27.135 1.00 77.75 143 ASP A N 1
ATOM 1100 C CA . ASP A 1 143 ? -4.044 6.755 28.053 1.00 77.75 143 ASP A CA 1
ATOM 1101 C C . ASP A 1 143 ? -4.375 8.151 27.525 1.00 77.75 143 ASP A C 1
ATOM 1103 O O . ASP A 1 143 ? -3.954 8.558 26.436 1.00 77.75 143 ASP A O 1
ATOM 1107 N N . ALA A 1 144 ? -5.239 8.830 28.270 1.00 68.38 144 ALA A N 1
ATOM 1108 C CA . ALA A 1 144 ? -5.819 10.108 27.913 1.00 68.38 144 ALA A CA 1
ATOM 1109 C C . ALA A 1 144 ? -6.376 10.777 29.172 1.00 68.38 144 ALA A C 1
ATOM 1111 O O . ALA A 1 144 ? -7.568 10.674 29.473 1.00 68.38 144 ALA A O 1
ATOM 1112 N N . ALA A 1 145 ? -5.526 11.479 29.922 1.00 64.88 145 ALA A N 1
ATOM 1113 C CA . ALA A 1 145 ? -6.036 12.388 30.941 1.00 64.88 145 ALA A CA 1
ATOM 1114 C C . ALA A 1 145 ? -6.887 13.491 30.266 1.00 64.88 145 ALA A C 1
ATOM 1116 O O . ALA A 1 145 ? -6.512 13.979 29.193 1.00 64.88 145 ALA A O 1
ATOM 1117 N N . PRO A 1 146 ? -8.022 13.911 30.855 1.00 61.66 146 PRO A N 1
ATOM 1118 C CA . PRO A 1 146 ? -8.791 15.044 30.345 1.00 61.66 146 PRO A CA 1
ATOM 1119 C C . PRO A 1 146 ? -7.898 16.286 30.183 1.00 61.66 146 PRO A C 1
ATOM 1121 O O . PRO A 1 146 ? -7.234 16.698 31.132 1.00 61.66 146 PRO A O 1
ATOM 1124 N N . GLY A 1 147 ? -7.855 16.868 28.979 1.00 62.12 147 GLY A N 1
ATOM 1125 C CA . GLY A 1 147 ? -7.001 18.023 28.663 1.00 62.12 147 GLY A CA 1
ATOM 1126 C C . GLY A 1 147 ? -5.535 17.699 28.339 1.00 62.12 147 GLY A C 1
ATOM 1127 O O . GLY A 1 147 ? -4.739 18.622 28.167 1.00 62.12 147 GLY A O 1
ATOM 1128 N N . ALA A 1 148 ? -5.154 16.421 28.239 1.00 68.50 148 ALA A N 1
ATOM 1129 C CA . ALA A 1 148 ? -3.810 16.035 27.822 1.00 68.50 148 ALA A CA 1
ATOM 1130 C C . ALA A 1 148 ? -3.515 16.483 26.381 1.00 68.50 148 ALA A C 1
ATOM 1132 O O . ALA A 1 148 ? -4.317 16.284 25.471 1.00 68.50 148 ALA A O 1
ATOM 1133 N N . ALA A 1 149 ? -2.313 17.024 26.160 1.00 72.38 149 ALA A N 1
ATOM 1134 C CA . ALA A 1 149 ? -1.826 17.410 24.832 1.00 72.38 149 ALA A CA 1
ATOM 1135 C C . ALA A 1 149 ? -1.517 16.207 23.920 1.00 72.38 149 ALA A C 1
ATOM 1137 O O . ALA A 1 149 ? -1.133 16.392 22.764 1.00 72.38 149 ALA A O 1
ATOM 1138 N N . ALA A 1 150 ? -1.640 14.984 24.439 1.00 76.06 150 ALA A N 1
ATOM 1139 C CA . ALA A 1 150 ? -1.459 13.750 23.702 1.00 76.06 150 ALA A CA 1
ATOM 1140 C C . ALA A 1 150 ? -2.416 12.665 24.205 1.00 76.06 150 ALA A C 1
ATOM 1142 O O . ALA A 1 150 ? -2.829 12.672 25.364 1.00 76.06 150 ALA A O 1
ATOM 1143 N N . ALA A 1 151 ? -2.735 11.731 23.318 1.00 81.19 151 ALA A N 1
ATOM 1144 C CA . ALA A 1 151 ? -3.528 10.551 23.608 1.00 81.19 151 ALA A CA 1
ATOM 1145 C C . ALA A 1 151 ? -2.850 9.335 22.986 1.00 81.19 151 ALA A C 1
ATOM 1147 O O . ALA A 1 151 ? -2.417 9.383 21.831 1.00 81.19 151 ALA A O 1
ATOM 1148 N N . ILE A 1 152 ? -2.778 8.246 23.743 1.00 84.94 152 ILE A N 1
ATOM 1149 C CA . ILE A 1 152 ? -2.278 6.962 23.257 1.00 84.94 152 ILE A CA 1
ATOM 1150 C C . ILE A 1 152 ? -3.434 5.976 23.314 1.00 84.94 152 ILE A C 1
ATOM 1152 O O . ILE A 1 152 ? -4.061 5.806 24.355 1.00 84.94 152 ILE A O 1
ATOM 1156 N N . ARG A 1 153 ? -3.729 5.323 22.193 1.00 87.44 153 ARG A N 1
ATOM 1157 C CA . ARG A 1 153 ? -4.742 4.268 22.110 1.00 87.44 153 ARG A CA 1
ATOM 1158 C C . ARG A 1 153 ? -4.097 3.006 21.571 1.00 87.44 153 ARG A C 1
ATOM 1160 O O . ARG A 1 153 ? -3.493 3.037 20.502 1.00 87.44 153 ARG A O 1
ATOM 1167 N N . LEU A 1 154 ? -4.230 1.915 22.311 1.00 88.44 154 LEU A N 1
ATOM 1168 C CA . LEU A 1 154 ? -3.761 0.596 21.917 1.00 88.44 154 LEU A CA 1
ATOM 1169 C C . LEU A 1 154 ? -4.957 -0.244 21.488 1.00 88.44 154 LEU A C 1
ATOM 1171 O O . LEU A 1 154 ? -5.913 -0.409 22.248 1.00 88.44 154 LEU A O 1
ATOM 1175 N N . PHE A 1 155 ? -4.880 -0.796 20.287 1.00 90.62 155 PHE A N 1
ATOM 1176 C CA . PHE A 1 155 ? -5.870 -1.709 19.743 1.00 90.62 155 PHE A CA 1
ATOM 1177 C C . PHE A 1 155 ? -5.265 -3.098 19.580 1.00 90.62 155 PHE A C 1
ATOM 1179 O O . PHE A 1 155 ? -4.098 -3.220 19.208 1.00 90.62 155 PHE A O 1
ATOM 1186 N N . THR A 1 156 ? -6.065 -4.132 19.824 1.00 90.31 156 THR A N 1
ATOM 1187 C CA . THR A 1 156 ? -5.706 -5.530 19.557 1.00 90.31 156 THR A CA 1
ATOM 1188 C C . THR A 1 156 ? -6.725 -6.173 18.630 1.00 90.31 156 THR A C 1
ATOM 1190 O O . THR A 1 156 ? -7.887 -5.754 18.584 1.00 90.31 156 THR A O 1
ATOM 1193 N N . ASP A 1 157 ? -6.290 -7.178 17.877 1.00 88.50 157 ASP A N 1
ATOM 1194 C CA . ASP A 1 157 ? -7.165 -7.949 17.001 1.00 88.50 157 ASP A CA 1
ATOM 1195 C C . ASP A 1 157 ? -7.866 -9.071 17.787 1.00 88.50 157 ASP A C 1
ATOM 1197 O O . ASP A 1 157 ? -7.216 -9.935 18.368 1.00 88.50 157 ASP A O 1
ATOM 1201 N N . ARG A 1 158 ? -9.206 -9.083 17.802 1.00 86.81 158 ARG A N 1
ATOM 1202 C CA . ARG A 1 158 ? -9.991 -10.166 18.426 1.00 86.81 158 ARG A CA 1
ATOM 1203 C C . ARG A 1 158 ? -9.860 -11.510 17.715 1.00 86.81 158 ARG A C 1
ATOM 1205 O O . ARG A 1 158 ? -10.145 -12.535 18.328 1.00 86.81 158 ARG A O 1
ATOM 1212 N N . ASN A 1 159 ? -9.476 -11.499 16.443 1.00 84.94 159 ASN A N 1
ATOM 1213 C CA . ASN A 1 159 ? -9.272 -12.700 15.642 1.00 84.94 159 ASN A CA 1
ATOM 1214 C C . ASN A 1 159 ? -7.851 -13.272 15.796 1.00 84.94 159 ASN A C 1
ATOM 1216 O O . ASN A 1 159 ? -7.577 -14.327 15.231 1.00 84.94 159 ASN A O 1
ATOM 1220 N N . ASP A 1 160 ? -6.975 -12.612 16.563 1.00 81.62 160 ASP A N 1
ATOM 1221 C CA . ASP A 1 160 ? -5.634 -13.088 16.911 1.00 81.62 160 ASP A CA 1
ATOM 1222 C C . ASP A 1 160 ? -5.608 -13.573 18.375 1.00 81.62 160 ASP A C 1
ATOM 1224 O O . ASP A 1 160 ? -5.281 -12.803 19.285 1.00 81.62 160 ASP A O 1
ATOM 1228 N N . PRO A 1 161 ? -5.988 -14.839 18.641 1.00 76.12 161 PRO A N 1
ATOM 1229 C CA . PRO A 1 161 ? -6.063 -15.373 20.001 1.00 76.12 161 PRO A CA 1
ATOM 1230 C C . PRO A 1 161 ? -4.696 -15.454 20.692 1.00 76.12 161 PRO A C 1
ATOM 1232 O O . PRO A 1 161 ? -4.648 -15.480 21.922 1.00 76.12 161 PRO A O 1
ATOM 1235 N N . ASP A 1 162 ? -3.605 -15.464 19.922 1.00 84.56 162 ASP A N 1
ATOM 1236 C CA . ASP A 1 162 ? -2.239 -15.499 20.444 1.00 84.56 162 ASP A CA 1
ATOM 1237 C C . ASP A 1 162 ? -1.744 -14.100 20.860 1.00 84.56 162 ASP A C 1
ATOM 1239 O O . ASP A 1 162 ? -0.722 -13.979 21.534 1.00 84.56 162 ASP A O 1
ATOM 1243 N N . GLY A 1 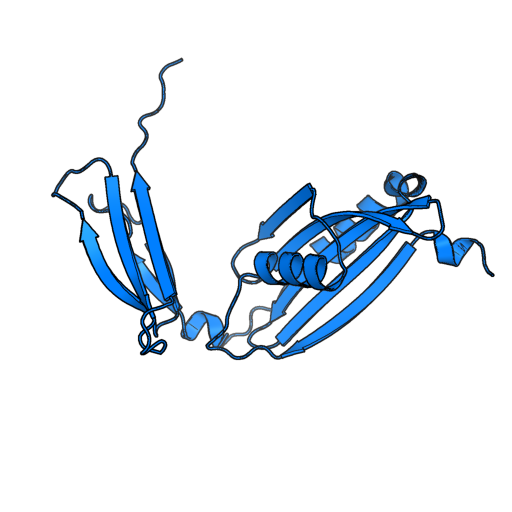163 ? -2.477 -13.036 20.502 1.00 77.44 163 GLY A N 1
ATOM 1244 C CA . GLY A 1 163 ? -2.194 -11.663 20.922 1.00 77.44 163 GLY A CA 1
ATOM 1245 C C . GLY A 1 163 ? -0.934 -11.065 20.294 1.00 77.44 163 GLY A C 1
ATOM 1246 O O . GLY A 1 163 ? -0.335 -10.152 20.866 1.00 77.44 163 GLY A O 1
ATOM 1247 N N . ASN A 1 164 ? -0.524 -11.566 19.130 1.00 80.00 164 ASN A N 1
ATOM 1248 C CA . ASN A 1 164 ? 0.690 -11.129 18.443 1.00 80.00 164 ASN A CA 1
ATOM 1249 C C . ASN A 1 164 ? 0.503 -9.805 17.679 1.00 80.00 164 ASN A C 1
ATOM 1251 O O . ASN A 1 164 ? 1.484 -9.155 17.312 1.00 80.00 164 ASN A O 1
ATOM 1255 N N . SER A 1 165 ? -0.743 -9.391 17.454 1.00 78.31 165 SER A N 1
ATOM 1256 C CA . SER A 1 165 ? -1.105 -8.227 16.647 1.00 78.31 165 SER A CA 1
ATOM 1257 C C . SER A 1 165 ? -1.653 -7.094 17.511 1.00 78.31 165 SER A C 1
ATOM 1259 O O . SER A 1 165 ? -2.722 -7.199 18.119 1.00 78.31 165 SER A O 1
ATOM 1261 N N . ALA A 1 166 ? -0.941 -5.966 17.520 1.00 84.69 166 ALA A N 1
ATOM 1262 C CA . ALA A 1 166 ? -1.384 -4.747 18.181 1.00 84.69 166 ALA A CA 1
ATOM 1263 C C . ALA A 1 166 ? -1.036 -3.498 17.361 1.00 84.69 166 ALA A C 1
ATOM 1265 O O . ALA A 1 166 ? -0.016 -3.442 16.674 1.00 84.69 166 ALA A O 1
ATOM 1266 N N . VAL A 1 167 ? -1.885 -2.476 17.461 1.00 86.06 167 VAL A N 1
ATOM 1267 C CA . VAL A 1 167 ? -1.689 -1.169 16.827 1.00 86.06 167 VAL A CA 1
ATOM 1268 C C . VAL A 1 167 ? -1.765 -0.100 17.899 1.00 86.06 167 VAL A C 1
ATOM 1270 O O . VAL A 1 167 ? -2.772 0.033 18.592 1.00 86.06 167 VAL A O 1
ATOM 1273 N N . THR A 1 168 ? -0.706 0.697 17.995 1.00 86.56 168 THR A N 1
ATOM 1274 C CA . THR A 1 168 ? -0.665 1.879 18.855 1.00 86.56 168 THR A CA 1
ATOM 1275 C C . THR A 1 168 ? -0.876 3.119 18.006 1.00 86.56 168 THR A C 1
ATOM 1277 O O . THR A 1 168 ? -0.087 3.410 17.107 1.00 86.56 168 THR A O 1
ATOM 1280 N N . VAL A 1 169 ? -1.919 3.880 18.319 1.00 85.44 169 VAL A N 1
ATOM 1281 C CA . VAL A 1 169 ? -2.171 5.190 17.726 1.00 85.44 169 VAL A CA 1
ATOM 1282 C C . VAL A 1 169 ? -1.799 6.258 18.741 1.00 85.44 169 VAL A C 1
ATOM 1284 O O . VAL A 1 169 ? -2.349 6.295 19.842 1.00 85.44 169 VAL A O 1
ATOM 1287 N N . VAL A 1 170 ? -0.866 7.128 18.358 1.00 83.94 170 VAL A N 1
ATOM 1288 C CA . VAL A 1 170 ? -0.448 8.279 19.161 1.00 83.94 170 VAL A CA 1
ATOM 1289 C C . VAL A 1 170 ? -0.943 9.543 18.480 1.00 83.94 170 VAL A C 1
ATOM 1291 O O . VAL A 1 170 ? -0.563 9.845 17.350 1.00 83.94 170 VAL A O 1
ATOM 1294 N N . TRP A 1 171 ? -1.781 10.290 19.183 1.00 81.12 171 TRP A N 1
ATOM 1295 C CA . TRP A 1 171 ? -2.173 11.636 18.803 1.00 81.12 171 TRP A CA 1
ATOM 1296 C C . TRP A 1 171 ? -1.467 12.638 19.710 1.00 81.12 171 TRP A C 1
ATOM 1298 O O . TRP A 1 171 ? -1.350 12.412 20.912 1.00 81.12 171 TRP A O 1
ATOM 1308 N N . ARG A 1 172 ? -1.006 13.752 19.141 1.00 80.50 172 ARG A N 1
ATOM 1309 C CA . ARG A 1 172 ? -0.427 14.867 19.889 1.00 80.50 172 ARG A CA 1
ATOM 1310 C C . ARG A 1 172 ? -0.807 16.180 19.222 1.00 80.50 172 ARG A C 1
ATOM 1312 O O . ARG A 1 172 ? -0.641 16.320 18.012 1.00 80.50 172 ARG A O 1
ATOM 1319 N N . ARG A 1 173 ? -1.248 17.155 20.015 1.00 75.00 173 ARG A N 1
ATOM 1320 C CA . ARG A 1 173 ? -1.387 18.538 19.559 1.00 75.00 173 ARG A CA 1
ATOM 1321 C C . ARG A 1 173 ? -0.006 19.184 19.489 1.00 75.00 173 ARG A C 1
ATOM 1323 O O . ARG A 1 173 ? 0.753 19.160 20.460 1.00 75.00 173 ARG A O 1
ATOM 1330 N N . THR A 1 174 ? 0.322 19.759 18.342 1.00 77.62 174 THR A N 1
ATOM 1331 C CA . THR A 1 174 ? 1.491 20.624 18.175 1.00 77.62 174 THR A CA 1
ATOM 1332 C C . THR A 1 174 ? 0.987 22.044 17.994 1.00 77.62 174 THR A C 1
ATOM 1334 O O . THR A 1 174 ? 0.292 22.317 17.015 1.00 77.62 174 THR A O 1
ATOM 1337 N N . ASP A 1 175 ? 1.301 22.930 18.935 1.00 76.88 175 ASP A N 1
ATOM 1338 C CA . ASP A 1 175 ? 1.059 24.354 18.724 1.00 76.88 175 ASP A CA 1
ATOM 1339 C C . ASP A 1 175 ? 2.013 24.847 17.610 1.00 76.88 175 ASP A C 1
ATOM 1341 O O . ASP A 1 175 ? 3.120 24.306 17.475 1.00 76.88 175 ASP A O 1
ATOM 1345 N N . PRO A 1 176 ? 1.604 25.811 16.766 1.00 69.44 176 PRO A N 1
ATOM 1346 C CA . PRO A 1 176 ? 2.484 26.370 15.747 1.00 69.44 176 PRO A CA 1
ATOM 1347 C C . PRO A 1 176 ? 3.735 26.948 16.412 1.00 69.44 176 PRO A C 1
ATOM 1349 O O . PRO A 1 176 ? 3.632 27.675 17.398 1.00 69.44 176 PRO A O 1
ATOM 1352 N N . VAL A 1 177 ? 4.915 26.641 15.874 1.00 64.19 177 VAL A N 1
ATOM 1353 C CA . VAL A 1 177 ? 6.136 27.349 16.269 1.00 64.19 177 VAL A CA 1
ATOM 1354 C C . VAL A 1 177 ? 6.031 28.748 15.665 1.00 64.19 177 VAL A C 1
ATOM 1356 O O . VAL A 1 177 ? 6.041 28.877 14.441 1.00 64.19 177 VAL A O 1
ATOM 13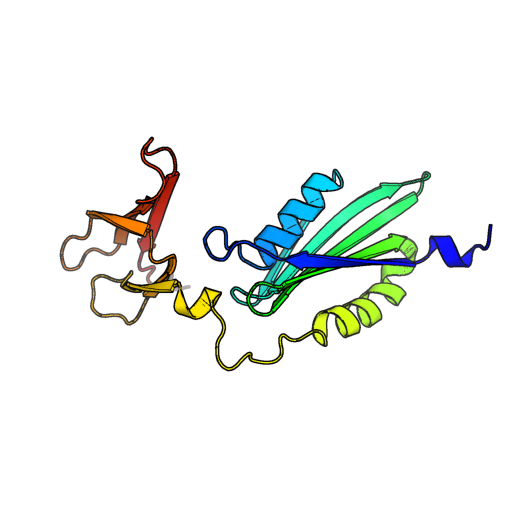59 N N . GLU A 1 178 ? 5.857 29.774 16.501 1.00 55.31 178 GLU A N 1
ATOM 1360 C CA . GLU A 1 178 ? 5.992 31.165 16.058 1.00 55.31 178 GLU A CA 1
ATOM 1361 C C . GLU A 1 178 ? 7.406 31.354 15.485 1.00 55.31 178 GLU A C 1
ATOM 1363 O O . GLU A 1 178 ? 8.394 30.984 16.125 1.00 55.31 178 GLU A O 1
ATOM 1368 N N . ALA A 1 179 ? 7.468 31.836 14.242 1.00 56.09 179 ALA A N 1
ATOM 1369 C CA . ALA A 1 179 ? 8.696 32.088 13.493 1.00 56.09 179 ALA A CA 1
ATOM 1370 C C . ALA A 1 179 ? 9.274 33.472 13.804 1.00 56.09 179 ALA A C 1
ATOM 1372 O O . ALA A 1 179 ? 8.468 34.413 13.994 1.00 56.09 179 ALA A O 1
#

Organism: NCBI:txid1054202

Foldseek 3Di:
DPPVVQFKDKDKDKDFADLVDQAAQQVVQVVVCVVVVFDFPDKDGDPRFKIKTKTWDADPNAIKIWIWIWGDQQRMIMIMIMIGGPVCCVVVVVVVCVVNVPDDHPPDVDRVNVVQWDWAQQDQAPPRDIDIDGPQKDFPDKDDDRPDQKIWTKIFGNVPPVRPDIDIDIDGDDDDDDD